Protein AF-A0A2E6PQN7-F1 (afdb_monomer_lite)

Sequence (94 aa):
MQKNIIDQLNKDLQLSGFKPILDFDKDLNSNLNIMISFLTKNISHNLSNLYPFLYRLDLEESHIKNVLELDIEQFVYLVFNRAKKKVVFKTNFN

Radius of gyration: 12.73 Å; chains: 1; bounding box: 29×32×30 Å

Foldseek 3Di:
DVVQLLVLLQVLQVQLVHHRQADPVDDPVVRLVSQLVVLVVCVVPPLVSCVSSCVVLVDDVVVSVCSVVDDSSVVSVSSSVSSVVVSVVVVVPD

pLDDT: mean 88.07, std 8.64, range [54.22, 97.12]

Structure (mmCIF, N/CA/C/O backbone):
data_AF-A0A2E6PQN7-F1
#
_entry.id   AF-A0A2E6PQN7-F1
#
loop_
_atom_site.group_PDB
_atom_site.id
_atom_site.type_symbol
_atom_site.label_atom_id
_atom_site.label_alt_id
_atom_site.label_comp_id
_atom_site.label_asym_id
_atom_site.label_entity_id
_atom_site.label_seq_id
_atom_site.pdbx_PDB_ins_code
_atom_site.Cartn_x
_atom_site.Cartn_y
_atom_site.Cartn_z
_atom_site.occupancy
_atom_site.B_iso_or_equiv
_atom_site.auth_seq_id
_atom_site.auth_comp_id
_atom_site.auth_asym_id
_atom_site.auth_atom_id
_atom_site.pdbx_PDB_model_num
ATOM 1 N N . MET A 1 1 ? 15.571 -6.155 -4.187 1.00 68.62 1 MET A N 1
ATOM 2 C CA . MET A 1 1 ? 14.785 -5.902 -2.953 1.00 68.62 1 MET A CA 1
ATOM 3 C C . MET A 1 1 ? 13.632 -4.929 -3.188 1.00 68.62 1 MET A C 1
ATOM 5 O O . MET A 1 1 ? 12.508 -5.290 -2.877 1.00 68.62 1 MET A O 1
ATOM 9 N N . GLN A 1 2 ? 13.874 -3.747 -3.772 1.00 81.69 2 GLN A N 1
ATOM 10 C CA . GLN A 1 2 ? 12.821 -2.767 -4.090 1.00 81.69 2 GLN A CA 1
ATOM 11 C C . GLN A 1 2 ? 11.717 -3.331 -5.002 1.00 81.69 2 GLN A C 1
ATOM 13 O O . GLN A 1 2 ? 10.543 -3.181 -4.680 1.00 81.69 2 GLN A O 1
ATOM 18 N N . LYS A 1 3 ? 12.087 -4.063 -6.065 1.00 89.38 3 LYS A N 1
ATOM 19 C CA . LYS A 1 3 ? 11.137 -4.749 -6.959 1.00 89.38 3 LYS A CA 1
ATOM 20 C C . LYS A 1 3 ? 10.139 -5.625 -6.194 1.00 89.38 3 LYS A C 1
ATOM 22 O O . LYS A 1 3 ? 8.944 -5.397 -6.269 1.00 89.38 3 LYS A O 1
ATOM 27 N N . ASN A 1 4 ? 10.627 -6.519 -5.337 1.00 90.81 4 ASN A N 1
ATOM 28 C CA . ASN A 1 4 ? 9.766 -7.407 -4.550 1.00 90.81 4 ASN A CA 1
ATOM 29 C C . ASN A 1 4 ? 8.813 -6.648 -3.603 1.00 90.81 4 ASN A C 1
ATOM 31 O O . ASN A 1 4 ? 7.723 -7.135 -3.321 1.00 90.81 4 ASN A O 1
ATOM 35 N N . ILE A 1 5 ? 9.211 -5.471 -3.098 1.00 92.38 5 ILE A N 1
ATOM 36 C CA . ILE A 1 5 ? 8.349 -4.619 -2.259 1.00 92.38 5 ILE A CA 1
ATOM 37 C C . ILE A 1 5 ? 7.221 -4.019 -3.101 1.00 92.38 5 ILE A C 1
ATOM 39 O O . ILE A 1 5 ? 6.064 -4.080 -2.692 1.00 92.38 5 ILE A O 1
ATOM 43 N N . ILE A 1 6 ? 7.551 -3.484 -4.278 1.00 94.88 6 ILE A N 1
ATOM 44 C CA . ILE A 1 6 ? 6.574 -2.941 -5.231 1.00 94.88 6 ILE A CA 1
ATOM 45 C C . ILE A 1 6 ? 5.608 -4.043 -5.693 1.00 94.88 6 ILE A C 1
ATOM 47 O O . ILE A 1 6 ? 4.397 -3.840 -5.654 1.00 94.88 6 ILE A O 1
ATOM 51 N N . ASP A 1 7 ? 6.120 -5.229 -6.038 1.00 95.12 7 ASP A N 1
ATOM 52 C CA . ASP A 1 7 ? 5.316 -6.406 -6.396 1.00 95.12 7 ASP A CA 1
ATOM 53 C C . ASP A 1 7 ? 4.349 -6.779 -5.267 1.00 95.12 7 ASP A C 1
ATOM 55 O O . ASP A 1 7 ? 3.157 -6.989 -5.493 1.00 95.12 7 ASP A O 1
ATOM 59 N N . GLN A 1 8 ? 4.847 -6.832 -4.028 1.00 94.81 8 GLN A N 1
ATOM 60 C CA . GLN A 1 8 ? 4.033 -7.177 -2.868 1.00 94.81 8 GLN A CA 1
ATOM 61 C C . GLN A 1 8 ? 2.929 -6.141 -2.613 1.00 94.81 8 GLN A C 1
ATOM 63 O O . GLN A 1 8 ? 1.796 -6.531 -2.335 1.00 94.81 8 GLN A O 1
ATOM 68 N N . LEU A 1 9 ? 3.229 -4.845 -2.736 1.00 95.94 9 LEU A N 1
ATOM 69 C CA . LEU A 1 9 ? 2.245 -3.771 -2.574 1.00 95.94 9 LEU A CA 1
ATOM 70 C C . LEU A 1 9 ? 1.189 -3.791 -3.680 1.00 95.94 9 LEU A C 1
ATOM 72 O O . LEU A 1 9 ? -0.000 -3.724 -3.383 1.00 95.94 9 LEU A O 1
ATOM 76 N N . ASN A 1 10 ? 1.597 -3.944 -4.941 1.00 97.00 10 ASN A N 1
ATOM 77 C CA . ASN A 1 10 ? 0.666 -4.059 -6.064 1.00 97.00 10 ASN A CA 1
ATOM 78 C C . ASN A 1 10 ? -0.236 -5.294 -5.935 1.00 97.00 10 ASN A C 1
ATOM 80 O O . ASN A 1 10 ? -1.434 -5.206 -6.200 1.00 97.00 10 ASN A O 1
ATOM 84 N N . LYS A 1 11 ? 0.304 -6.422 -5.461 1.00 96.00 11 LYS A N 1
ATOM 85 C CA . LYS A 1 11 ? -0.487 -7.618 -5.157 1.00 96.00 11 LYS A CA 1
ATOM 86 C C . LYS A 1 11 ? -1.491 -7.367 -4.030 1.00 96.00 11 LYS A C 1
ATOM 88 O O . LYS A 1 11 ? -2.651 -7.751 -4.159 1.00 96.00 11 LYS A O 1
ATOM 93 N N . ASP A 1 12 ? -1.067 -6.728 -2.940 1.00 95.69 12 ASP A N 1
ATOM 94 C CA . ASP A 1 12 ? -1.956 -6.406 -1.818 1.00 95.69 12 ASP A CA 1
ATOM 95 C C . ASP A 1 12 ? -3.065 -5.422 -2.247 1.00 95.69 12 ASP A C 1
ATOM 97 O O . ASP A 1 12 ? -4.210 -5.592 -1.838 1.00 95.69 12 ASP A O 1
ATOM 101 N N . LEU A 1 13 ? -2.771 -4.468 -3.140 1.00 96.44 13 LEU A N 1
ATOM 102 C CA . LEU A 1 13 ? -3.765 -3.581 -3.760 1.00 96.44 13 LEU A CA 1
ATOM 103 C C . LEU A 1 13 ? -4.787 -4.353 -4.606 1.00 96.44 13 LEU A C 1
ATOM 105 O O . LEU A 1 13 ? -5.992 -4.186 -4.414 1.00 96.44 13 LEU A O 1
ATOM 109 N N . GLN A 1 14 ? -4.322 -5.236 -5.494 1.00 97.12 14 GLN A N 1
ATOM 110 C CA . GLN A 1 14 ? -5.186 -6.068 -6.343 1.00 97.12 14 GLN A CA 1
ATOM 111 C C . GLN A 1 14 ? -6.132 -6.945 -5.534 1.00 97.12 14 GLN A C 1
ATOM 113 O O . GLN A 1 14 ? -7.332 -6.988 -5.800 1.00 97.12 14 GLN A O 1
ATOM 118 N N . LEU A 1 15 ? -5.606 -7.605 -4.505 1.00 96.25 15 LEU A N 1
ATOM 119 C CA . LEU A 1 15 ? -6.395 -8.454 -3.618 1.00 96.25 15 LEU A CA 1
ATOM 120 C C . LEU A 1 15 ? -7.385 -7.666 -2.741 1.00 96.25 15 LEU A C 1
ATOM 122 O O . LEU A 1 15 ? -8.201 -8.273 -2.044 1.00 96.25 15 LEU A O 1
ATOM 126 N N . SER A 1 16 ? -7.302 -6.338 -2.755 1.00 95.19 16 SER A N 1
ATOM 127 C CA . SER A 1 16 ? -8.206 -5.416 -2.067 1.00 95.19 16 SER A CA 1
ATOM 128 C C . SER A 1 16 ? -9.114 -4.641 -3.025 1.00 95.19 16 SER A C 1
ATOM 130 O O . SER A 1 16 ? -9.811 -3.731 -2.594 1.00 95.19 16 SER A O 1
ATOM 132 N N . GLY A 1 17 ? -9.137 -5.009 -4.312 1.00 95.44 17 GLY A N 1
ATOM 133 C CA . GLY A 1 17 ? -10.026 -4.417 -5.317 1.00 95.44 17 GLY A CA 1
ATOM 134 C C . GLY A 1 17 ? -9.462 -3.187 -6.034 1.00 95.44 17 GLY A C 1
ATOM 135 O O . GLY A 1 17 ? -10.167 -2.573 -6.834 1.00 95.44 17 GLY A O 1
ATOM 136 N N . PHE A 1 18 ? -8.197 -2.832 -5.801 1.00 96.31 18 PHE A N 1
ATOM 137 C CA . PHE A 1 18 ? -7.526 -1.729 -6.490 1.00 96.31 18 PHE A CA 1
ATOM 138 C C . PHE A 1 18 ? -6.690 -2.219 -7.672 1.00 96.31 18 PHE A C 1
ATOM 140 O O . PHE A 1 18 ? -6.198 -3.343 -7.703 1.00 96.31 18 PHE A O 1
ATOM 147 N N . LYS A 1 19 ? -6.475 -1.353 -8.664 1.00 96.44 19 LYS A N 1
ATOM 148 C CA . LYS A 1 19 ? -5.478 -1.624 -9.707 1.00 96.44 19 LYS A CA 1
ATOM 149 C C . LYS A 1 19 ? -4.062 -1.453 -9.128 1.00 96.44 19 LYS A C 1
ATOM 151 O O . LYS A 1 19 ? -3.898 -0.647 -8.212 1.00 96.44 19 LYS A O 1
ATOM 156 N N . PRO A 1 20 ? -3.044 -2.148 -9.664 1.00 96.50 20 PRO A N 1
ATOM 157 C CA . PRO A 1 20 ? -1.646 -1.803 -9.414 1.00 96.50 20 PRO A CA 1
ATOM 158 C C . PRO A 1 20 ? -1.396 -0.329 -9.737 1.00 96.50 20 PRO A C 1
ATOM 160 O O . PRO A 1 20 ? -1.873 0.161 -10.763 1.00 96.50 20 PRO A O 1
ATOM 163 N N . ILE A 1 21 ? -0.663 0.367 -8.871 1.00 96.62 21 ILE A N 1
ATOM 164 C CA . ILE A 1 21 ? -0.348 1.795 -9.050 1.00 96.62 21 ILE A CA 1
ATOM 165 C C . ILE A 1 21 ? 1.156 2.072 -9.042 1.00 96.62 21 ILE A C 1
ATOM 167 O O . ILE A 1 21 ? 1.580 3.107 -9.549 1.00 96.62 21 ILE A O 1
ATOM 171 N N . LEU A 1 22 ? 1.952 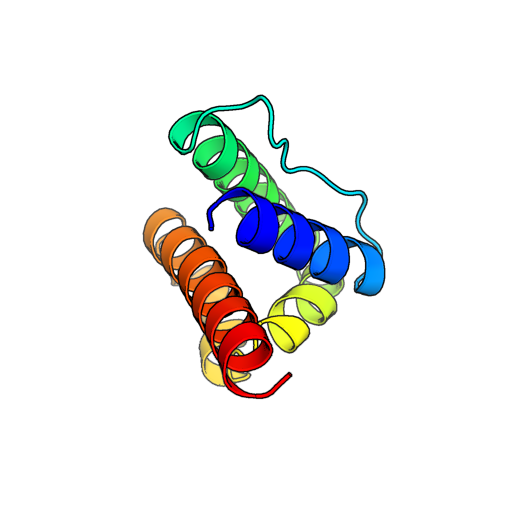1.177 -8.450 1.00 96.56 22 LEU A N 1
ATOM 172 C CA . LEU A 1 22 ? 3.396 1.342 -8.310 1.00 96.56 22 LEU A CA 1
ATOM 173 C C . LEU A 1 22 ? 4.132 0.704 -9.488 1.00 96.56 22 LEU A C 1
ATOM 175 O O . LEU A 1 22 ? 3.656 -0.277 -10.063 1.00 96.56 22 LEU A O 1
ATOM 179 N N . ASP A 1 23 ? 5.304 1.240 -9.810 1.00 93.06 23 ASP A N 1
ATOM 180 C CA . ASP A 1 23 ? 6.045 0.919 -11.030 1.00 93.06 23 ASP A CA 1
ATOM 181 C C . ASP A 1 23 ? 7.529 0.665 -10.725 1.00 93.06 23 ASP A C 1
ATOM 183 O O . ASP A 1 23 ? 8.159 1.431 -9.994 1.00 93.06 23 ASP A O 1
ATOM 187 N N . PHE A 1 24 ? 8.086 -0.413 -11.280 1.00 89.81 24 PHE A N 1
ATOM 188 C CA . PHE A 1 24 ? 9.491 -0.793 -11.103 1.00 89.81 24 PHE A CA 1
ATOM 189 C C . PHE A 1 24 ? 10.453 0.113 -11.860 1.00 89.81 24 PHE A C 1
ATOM 191 O O . PHE A 1 24 ? 11.608 0.221 -11.453 1.00 89.81 24 PHE A O 1
ATOM 198 N N . ASP A 1 25 ? 9.977 0.742 -12.933 1.00 91.19 25 ASP A N 1
ATOM 199 C CA . ASP A 1 25 ? 10.779 1.630 -13.772 1.00 91.19 25 ASP A CA 1
ATOM 200 C C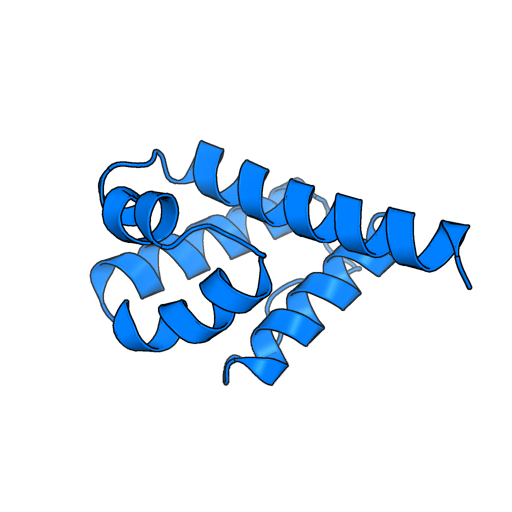 . ASP A 1 25 ? 10.849 3.048 -13.180 1.00 91.19 25 ASP A C 1
ATOM 202 O O . ASP A 1 25 ? 11.657 3.876 -13.603 1.00 91.19 25 ASP A O 1
ATOM 206 N N . LYS A 1 26 ? 10.029 3.328 -12.157 1.00 90.88 26 LYS A N 1
ATOM 207 C CA . LYS A 1 26 ? 10.054 4.579 -11.399 1.00 90.88 26 LYS A CA 1
ATOM 208 C C . LYS A 1 26 ? 10.990 4.489 -10.203 1.00 90.88 26 LYS A C 1
ATOM 210 O O . LYS A 1 26 ? 11.055 3.484 -9.493 1.00 90.88 26 LYS A O 1
ATOM 215 N N . ASP A 1 27 ? 11.661 5.600 -9.921 1.00 91.12 27 ASP A N 1
ATOM 216 C CA . ASP A 1 27 ? 12.463 5.740 -8.714 1.00 91.12 27 ASP A CA 1
ATOM 217 C C . ASP A 1 27 ? 11.596 5.667 -7.438 1.00 91.12 27 ASP A C 1
ATOM 219 O O . ASP A 1 27 ? 10.357 5.666 -7.464 1.00 91.12 27 ASP A O 1
ATOM 223 N N . LEU A 1 28 ? 12.260 5.569 -6.285 1.00 87.38 28 LEU A N 1
ATOM 224 C CA . LEU A 1 28 ? 11.581 5.446 -4.998 1.00 87.38 28 LEU A CA 1
ATOM 225 C C . LEU A 1 28 ? 10.701 6.664 -4.685 1.00 87.38 28 LEU A C 1
ATOM 227 O O . LEU A 1 28 ? 9.568 6.475 -4.254 1.00 87.38 28 LEU A O 1
ATOM 231 N N . ASN A 1 29 ? 11.179 7.885 -4.931 1.00 90.69 29 ASN A N 1
ATOM 232 C CA . ASN A 1 29 ? 10.437 9.112 -4.629 1.00 90.69 29 ASN A CA 1
ATOM 233 C C . ASN A 1 29 ? 9.187 9.218 -5.501 1.00 90.69 29 ASN A C 1
ATOM 235 O O . ASN A 1 29 ? 8.109 9.545 -5.007 1.00 90.69 29 ASN A O 1
ATOM 239 N N . SER A 1 30 ? 9.300 8.857 -6.778 1.00 93.81 30 SER A N 1
ATOM 240 C CA . SER A 1 30 ? 8.152 8.764 -7.679 1.00 93.81 30 SER A CA 1
ATOM 241 C C . SER A 1 30 ? 7.087 7.791 -7.157 1.00 93.81 30 SER A C 1
ATOM 243 O O . SER A 1 30 ? 5.901 8.123 -7.130 1.00 93.81 30 SER A O 1
ATOM 245 N N . ASN A 1 31 ? 7.490 6.610 -6.681 1.00 94.81 31 ASN A N 1
ATOM 246 C CA . ASN A 1 31 ? 6.568 5.633 -6.093 1.00 94.81 31 ASN A CA 1
ATOM 247 C C . ASN A 1 31 ? 5.976 6.086 -4.747 1.00 94.81 31 ASN A C 1
ATOM 249 O O . ASN A 1 31 ? 4.802 5.824 -4.478 1.00 94.81 31 ASN A O 1
ATOM 253 N N . LEU A 1 32 ? 6.752 6.787 -3.916 1.00 92.94 32 LEU A N 1
ATOM 254 C CA . LEU A 1 32 ? 6.264 7.383 -2.670 1.00 92.94 32 LEU A CA 1
ATOM 255 C C . LEU A 1 32 ? 5.174 8.418 -2.961 1.00 92.94 32 LEU A C 1
ATOM 257 O O . LEU A 1 32 ? 4.090 8.325 -2.394 1.00 92.94 32 LEU A O 1
ATOM 261 N N . ASN A 1 33 ? 5.406 9.325 -3.910 1.00 94.75 33 ASN A N 1
ATOM 262 C CA . ASN A 1 33 ? 4.433 10.349 -4.297 1.00 94.75 33 ASN A CA 1
ATOM 263 C C . ASN A 1 33 ? 3.130 9.749 -4.848 1.00 94.75 33 ASN A C 1
ATOM 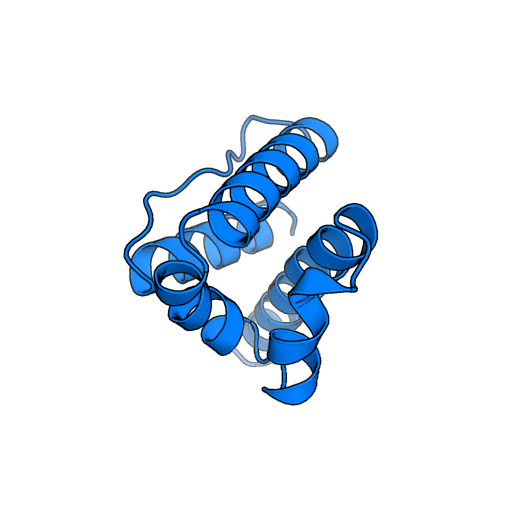265 O O . ASN A 1 33 ? 2.040 10.232 -4.535 1.00 94.75 33 ASN A O 1
ATOM 269 N N . ILE A 1 34 ? 3.219 8.663 -5.626 1.00 96.56 34 ILE A N 1
ATOM 270 C CA . ILE A 1 34 ? 2.038 7.921 -6.093 1.00 96.56 34 ILE A CA 1
ATOM 271 C C . ILE A 1 34 ? 1.254 7.350 -4.907 1.00 96.56 34 ILE A C 1
ATOM 273 O O . ILE A 1 34 ? 0.030 7.482 -4.866 1.00 96.56 34 ILE A O 1
ATOM 277 N N . MET A 1 35 ? 1.940 6.742 -3.935 1.00 95.62 35 MET A N 1
ATOM 278 C CA . MET A 1 35 ? 1.289 6.182 -2.752 1.00 95.62 35 MET A CA 1
ATOM 279 C C . MET A 1 35 ? 0.665 7.271 -1.871 1.00 95.62 35 MET A C 1
ATOM 281 O O . MET A 1 35 ? -0.463 7.089 -1.423 1.00 95.62 35 MET A O 1
ATOM 285 N N . ILE A 1 36 ? 1.336 8.415 -1.679 1.00 94.56 36 ILE A N 1
ATOM 286 C CA . ILE A 1 36 ? 0.775 9.583 -0.976 1.00 94.56 36 ILE A CA 1
ATOM 287 C C . ILE A 1 36 ? -0.534 9.998 -1.650 1.00 94.56 36 ILE A C 1
ATOM 289 O O . ILE A 1 36 ? -1.577 10.037 -1.005 1.00 94.56 36 ILE A O 1
ATOM 293 N N . SER A 1 37 ? -0.510 10.233 -2.966 1.00 95.06 37 SER A N 1
ATOM 294 C CA . SER A 1 37 ? -1.701 10.645 -3.718 1.00 95.06 37 SER A CA 1
ATOM 295 C C . SER A 1 37 ? -2.842 9.625 -3.610 1.00 95.06 37 SER A C 1
ATOM 297 O O . SER A 1 37 ? -3.997 9.996 -3.379 1.00 95.06 37 SER A O 1
ATOM 299 N N . PHE A 1 38 ? -2.522 8.334 -3.728 1.00 95.75 38 PHE A N 1
ATOM 300 C CA . PHE A 1 38 ? -3.488 7.250 -3.579 1.00 95.75 38 PHE A CA 1
ATOM 301 C C . PHE A 1 38 ? -4.114 7.220 -2.181 1.00 95.75 38 PHE A C 1
ATOM 303 O O . PHE A 1 38 ? -5.341 7.159 -2.070 1.00 95.75 38 PHE A O 1
ATOM 310 N N . LEU A 1 39 ? -3.301 7.267 -1.124 1.00 92.75 39 LEU A N 1
ATOM 311 C CA . LEU A 1 39 ? -3.790 7.199 0.249 1.00 92.75 39 LEU A CA 1
ATOM 312 C C . LEU A 1 39 ? -4.606 8.441 0.597 1.00 92.75 39 LEU A C 1
ATOM 314 O O . LEU A 1 39 ? -5.731 8.278 1.055 1.00 92.75 39 LEU A O 1
ATOM 318 N N . THR A 1 40 ? -4.136 9.650 0.277 1.00 91.81 40 THR A N 1
ATOM 319 C CA . THR A 1 40 ? -4.892 10.892 0.507 1.00 91.81 40 THR A CA 1
ATOM 320 C C . THR A 1 40 ? -6.272 10.825 -0.141 1.00 91.81 40 THR A C 1
ATOM 322 O O . THR A 1 40 ? -7.286 11.034 0.520 1.00 91.81 40 THR A O 1
ATOM 325 N N . LYS A 1 41 ? -6.341 10.442 -1.424 1.00 92.69 41 LYS A N 1
ATOM 326 C CA . LYS A 1 41 ? -7.616 10.342 -2.146 1.00 92.69 41 LYS A CA 1
ATOM 327 C C . LYS A 1 41 ? -8.570 9.334 -1.503 1.00 92.69 41 LYS A C 1
ATOM 329 O O . LYS A 1 41 ? -9.771 9.593 -1.415 1.00 92.69 41 LYS A O 1
ATOM 334 N N . ASN A 1 42 ? -8.066 8.167 -1.105 1.00 91.94 42 ASN A N 1
ATOM 335 C CA . ASN A 1 42 ? -8.914 7.119 -0.548 1.00 91.94 42 ASN A CA 1
ATOM 336 C C . ASN A 1 42 ? -9.311 7.399 0.901 1.00 91.94 42 ASN A C 1
ATOM 338 O O . ASN A 1 42 ? -10.445 7.115 1.258 1.00 91.94 42 ASN A O 1
ATOM 342 N N . ILE A 1 43 ? -8.449 8.019 1.701 1.00 88.62 43 ILE A N 1
ATOM 343 C CA . ILE A 1 43 ? -8.785 8.443 3.061 1.00 88.62 43 ILE A CA 1
ATOM 344 C C . ILE A 1 43 ? -9.907 9.489 3.030 1.00 88.62 43 ILE A C 1
ATOM 346 O O . ILE A 1 43 ? -10.885 9.347 3.758 1.00 88.62 43 ILE A O 1
ATOM 350 N N . SER A 1 44 ? -9.821 10.491 2.147 1.00 86.31 44 SER A N 1
ATOM 351 C CA . SER A 1 44 ? -10.814 11.573 2.088 1.00 86.31 44 SER A CA 1
ATOM 352 C C . SER A 1 44 ? -12.156 11.171 1.471 1.00 86.31 44 SER A C 1
ATOM 354 O O . SER A 1 44 ? -13.179 11.752 1.824 1.00 86.31 44 SER A O 1
ATOM 356 N N . HIS A 1 45 ? -12.175 10.218 0.533 1.00 87.50 45 HIS A N 1
ATOM 357 C CA . HIS A 1 45 ? -13.375 9.954 -0.276 1.00 87.50 45 HIS A CA 1
ATOM 358 C C . HIS A 1 45 ? -13.842 8.498 -0.300 1.00 87.50 45 HIS A C 1
ATOM 360 O O . HIS A 1 45 ? -14.974 8.246 -0.696 1.00 87.50 45 HIS A O 1
ATOM 366 N N . ASN A 1 46 ? -12.996 7.533 0.067 1.00 87.69 46 ASN A N 1
ATOM 367 C CA . ASN A 1 46 ? -13.265 6.106 -0.141 1.00 87.69 46 ASN A CA 1
ATOM 368 C C . ASN A 1 46 ? -12.706 5.233 0.997 1.00 87.69 46 ASN A C 1
ATOM 370 O O . ASN A 1 46 ? -12.168 4.154 0.743 1.00 87.69 46 ASN A O 1
ATOM 374 N N . LEU A 1 47 ? -12.806 5.692 2.251 1.00 86.56 47 LEU A N 1
ATOM 375 C CA . LEU A 1 47 ? -12.145 5.038 3.386 1.00 86.56 47 LEU A CA 1
ATOM 376 C C . LEU A 1 47 ? -12.595 3.579 3.565 1.00 86.56 47 LEU A C 1
ATOM 378 O O . LEU A 1 47 ? -11.769 2.701 3.805 1.00 86.56 47 LEU A O 1
ATOM 382 N N . SER A 1 48 ? -13.883 3.299 3.354 1.00 88.94 48 SER A N 1
ATOM 383 C CA . SER A 1 48 ? -14.434 1.939 3.393 1.00 88.94 48 SER A CA 1
ATOM 384 C C . SER A 1 48 ? -13.768 0.998 2.385 1.00 88.94 48 SER A C 1
ATOM 386 O O . SER A 1 48 ? -13.470 -0.147 2.718 1.00 88.94 48 SER A O 1
ATOM 388 N N . ASN A 1 49 ? -13.473 1.490 1.179 1.00 90.00 49 ASN A N 1
ATOM 389 C CA . ASN A 1 49 ? -12.787 0.721 0.139 1.00 90.00 49 ASN A CA 1
ATOM 390 C C . ASN A 1 49 ? -11.297 0.546 0.452 1.00 90.00 49 ASN A C 1
ATOM 392 O O . ASN A 1 49 ? -10.675 -0.388 -0.045 1.00 90.00 49 ASN A O 1
ATOM 396 N N . LEU A 1 50 ? -10.715 1.425 1.273 1.00 91.06 50 LEU A N 1
ATOM 397 C CA . LEU A 1 50 ? -9.319 1.335 1.688 1.00 91.06 50 LEU A CA 1
ATOM 398 C C . LEU A 1 50 ? -9.102 0.265 2.768 1.00 91.06 50 LEU A C 1
ATOM 400 O O . LEU A 1 50 ? -8.039 -0.354 2.790 1.00 91.06 50 LEU A O 1
ATOM 404 N N . TYR A 1 51 ? -10.093 -0.008 3.628 1.00 89.75 51 TYR A N 1
ATOM 405 C CA . TYR A 1 51 ? -9.946 -0.955 4.741 1.00 89.75 51 TYR A CA 1
ATOM 406 C C . TYR A 1 51 ? -9.416 -2.339 4.343 1.00 89.75 51 TYR A C 1
ATOM 408 O O . TYR A 1 51 ? -8.469 -2.790 4.990 1.00 89.75 51 TYR A O 1
ATOM 416 N N . PRO A 1 52 ? -9.906 -3.006 3.277 1.00 92.00 52 PRO A N 1
ATOM 417 C CA . PRO A 1 52 ? -9.338 -4.282 2.845 1.00 92.00 52 PRO A CA 1
ATOM 418 C C . PRO A 1 52 ? -7.831 -4.210 2.570 1.00 92.00 52 PRO A C 1
ATOM 420 O O . PRO A 1 52 ? -7.100 -5.148 2.873 1.00 92.00 52 PRO A O 1
ATOM 423 N N . PHE A 1 53 ? -7.333 -3.101 2.011 1.00 93.44 53 PHE A N 1
ATOM 424 C CA . PHE A 1 53 ? -5.897 -2.893 1.805 1.00 93.44 53 PHE A CA 1
ATOM 425 C C . PHE A 1 53 ? -5.156 -2.701 3.133 1.00 93.44 53 PHE A C 1
ATOM 427 O O . PHE A 1 53 ? -4.121 -3.330 3.344 1.00 93.44 53 PHE A O 1
ATOM 434 N N . LEU A 1 54 ? -5.709 -1.920 4.062 1.00 89.56 54 LEU A N 1
ATOM 435 C CA . LEU A 1 54 ? -5.085 -1.683 5.368 1.00 89.56 54 LEU A CA 1
ATOM 436 C C . LEU A 1 54 ? -5.003 -2.945 6.227 1.00 89.56 54 LEU A C 1
ATOM 438 O O . LEU A 1 54 ? -3.964 -3.193 6.837 1.00 89.56 54 LEU A O 1
ATOM 442 N N . TYR A 1 55 ? -6.043 -3.781 6.212 1.00 89.44 55 TYR A N 1
ATOM 443 C CA . TYR A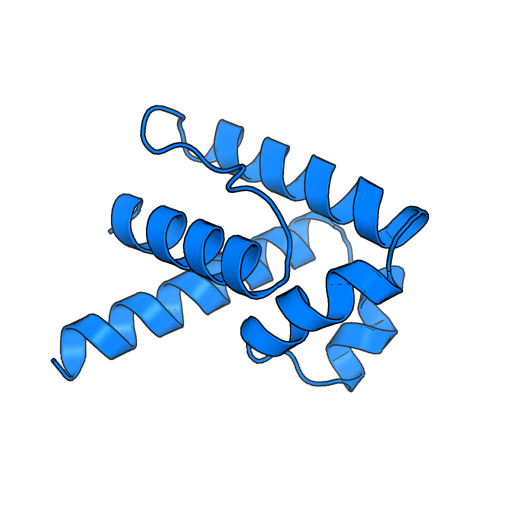 1 55 ? -6.020 -5.078 6.888 1.00 89.44 55 TYR A CA 1
ATOM 444 C C . TYR A 1 55 ? -4.940 -5.993 6.327 1.00 89.44 55 TYR A C 1
ATOM 446 O O . TYR A 1 55 ? -4.259 -6.677 7.085 1.00 89.44 55 TYR A O 1
ATOM 454 N N . ARG A 1 56 ? -4.721 -5.973 5.005 1.00 90.06 56 ARG A N 1
ATOM 455 C CA . ARG A 1 56 ? -3.620 -6.737 4.415 1.00 90.06 56 ARG A CA 1
ATOM 456 C C . ARG A 1 56 ? -2.271 -6.254 4.907 1.00 90.06 56 ARG A C 1
ATOM 458 O O . ARG A 1 56 ? -1.371 -7.071 4.962 1.00 90.06 56 ARG A O 1
ATOM 465 N N . LEU A 1 57 ? -2.087 -4.990 5.268 1.00 86.56 57 LEU A N 1
ATOM 466 C CA . LEU A 1 57 ? -0.808 -4.491 5.785 1.00 86.56 57 LEU A CA 1
ATOM 467 C C . LEU A 1 57 ? -0.519 -4.908 7.241 1.00 86.56 57 LEU A C 1
ATOM 469 O O . LEU A 1 57 ? 0.493 -4.470 7.795 1.00 86.56 57 LEU A O 1
ATOM 473 N N . ASP A 1 58 ? -1.363 -5.755 7.842 1.00 83.56 58 ASP A N 1
ATOM 474 C CA . ASP A 1 58 ? -1.286 -6.182 9.245 1.00 83.56 58 ASP A CA 1
ATOM 475 C C . ASP A 1 58 ? -1.240 -4.977 10.201 1.00 83.56 58 ASP A C 1
ATOM 477 O O . ASP A 1 58 ? -0.460 -4.928 11.161 1.00 83.56 58 ASP A O 1
ATOM 481 N N . LEU A 1 59 ? -2.031 -3.951 9.879 1.00 77.81 59 LEU A N 1
ATOM 482 C CA . LEU A 1 59 ? -2.259 -2.806 10.748 1.00 77.81 59 LEU A CA 1
ATOM 483 C C . LEU A 1 59 ? -3.391 -3.142 11.713 1.00 77.81 59 LEU A C 1
ATOM 485 O O . LEU A 1 59 ? -4.452 -3.603 11.294 1.00 77.81 59 LEU A O 1
ATOM 489 N N . GLU A 1 60 ? -3.164 -2.914 13.006 1.00 72.12 60 GLU A N 1
ATOM 490 C CA . GLU A 1 60 ? -4.223 -3.080 14.000 1.00 72.12 60 GLU A CA 1
ATOM 491 C C . GLU A 1 60 ? -5.368 -2.106 13.720 1.00 72.12 60 GLU A C 1
ATOM 493 O O . GLU A 1 60 ? -5.162 -0.991 13.236 1.00 72.12 60 GLU A O 1
ATOM 498 N N . GLU A 1 61 ? -6.582 -2.507 14.080 1.00 70.50 61 GLU A N 1
ATOM 499 C CA . GLU A 1 61 ? -7.779 -1.698 13.863 1.00 70.50 61 GLU A CA 1
ATOM 500 C C . GLU A 1 61 ? -7.703 -0.330 14.567 1.00 70.50 61 GLU A C 1
ATOM 502 O O . GLU A 1 61 ? -8.235 0.656 14.065 1.00 70.50 61 GLU A O 1
ATOM 507 N N . SER A 1 62 ? -6.984 -0.248 15.691 1.00 72.94 62 SER A N 1
ATOM 508 C CA . SER A 1 62 ? -6.644 0.999 16.391 1.00 72.94 62 SER A CA 1
ATOM 509 C C . SER A 1 62 ? -5.859 1.967 15.496 1.00 72.94 62 SER A C 1
ATOM 511 O O . SER A 1 62 ? -6.228 3.130 15.365 1.00 72.94 62 SER A O 1
ATOM 513 N N . HIS A 1 63 ? -4.827 1.476 14.806 1.00 69.25 63 HIS A N 1
ATOM 514 C CA . HIS A 1 63 ? -4.038 2.264 13.859 1.00 69.25 63 HIS A CA 1
ATOM 515 C C . HIS A 1 63 ? -4.858 2.668 12.632 1.00 69.25 63 HIS A C 1
ATOM 517 O O . HIS A 1 63 ? -4.682 3.766 12.120 1.00 69.25 63 HIS A O 1
ATOM 523 N N . ILE A 1 64 ? -5.768 1.801 12.182 1.00 70.31 64 ILE A N 1
ATOM 524 C CA . ILE A 1 64 ? -6.679 2.071 11.063 1.00 70.31 64 ILE A CA 1
ATOM 525 C C . ILE A 1 64 ? -7.693 3.167 11.420 1.00 70.31 64 ILE A C 1
ATOM 527 O O . ILE A 1 64 ? -7.973 4.029 10.592 1.00 70.31 64 ILE A O 1
ATOM 531 N N . LYS A 1 65 ? -8.230 3.169 12.646 1.00 69.62 65 LYS A N 1
ATOM 532 C CA . LYS A 1 65 ? -9.138 4.222 13.135 1.00 69.62 65 LYS A CA 1
ATOM 533 C C . LYS A 1 65 ? -8.436 5.575 13.230 1.00 69.62 65 LYS A C 1
ATOM 535 O O . LYS A 1 65 ? -9.028 6.588 12.877 1.00 69.62 65 LYS A O 1
ATOM 540 N N . ASN A 1 66 ? -7.153 5.559 13.579 1.00 71.25 66 ASN A N 1
ATOM 541 C CA . ASN A 1 66 ? -6.327 6.758 13.674 1.00 71.25 66 ASN A CA 1
ATOM 542 C C . ASN A 1 66 ? -5.683 7.159 12.334 1.00 71.25 66 ASN A C 1
ATOM 544 O O . ASN A 1 66 ? -4.921 8.117 12.300 1.00 71.25 66 ASN A O 1
ATOM 548 N N . VAL A 1 67 ? -5.980 6.486 11.209 1.00 71.69 67 VAL A N 1
ATOM 549 C CA . VAL A 1 67 ? -5.451 6.873 9.880 1.00 71.69 67 VAL A CA 1
ATOM 550 C C . VAL A 1 67 ? -5.813 8.310 9.507 1.00 71.69 67 VAL A C 1
ATOM 552 O O . VAL A 1 67 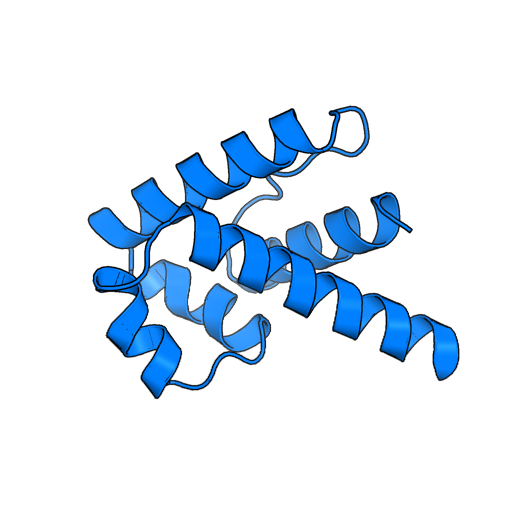? -5.050 8.956 8.798 1.00 71.69 67 VAL A O 1
ATOM 555 N N . LEU A 1 68 ? -6.942 8.823 10.002 1.00 68.19 68 LEU A N 1
ATOM 556 C CA . LEU A 1 68 ? -7.344 10.219 9.807 1.00 68.19 68 LEU A CA 1
ATOM 557 C C . LEU A 1 68 ? -6.487 11.215 10.605 1.00 68.19 68 LEU A C 1
ATOM 559 O O . LEU A 1 68 ? -6.469 12.397 10.276 1.00 68.19 68 LEU A O 1
ATOM 563 N N . GLU A 1 69 ? -5.794 10.744 11.639 1.00 75.44 69 GLU A N 1
ATOM 564 C CA . GLU A 1 69 ? -4.948 11.543 12.530 1.00 75.44 69 GLU A CA 1
ATOM 565 C C . GLU A 1 69 ? -3.454 11.387 12.208 1.00 75.44 69 GLU A C 1
ATOM 567 O O . GLU A 1 69 ? -2.628 12.161 12.691 1.00 75.44 69 GLU A O 1
ATOM 572 N N . LEU A 1 70 ? -3.092 10.387 11.396 1.00 72.94 70 LEU A N 1
ATOM 573 C CA . LEU A 1 70 ? -1.719 10.153 10.973 1.00 72.94 70 LEU A CA 1
ATOM 574 C C . LEU A 1 70 ? -1.315 11.125 9.866 1.00 72.94 70 LEU A C 1
ATOM 576 O O . LEU A 1 70 ? -2.004 11.286 8.859 1.00 72.94 70 LEU A O 1
ATOM 580 N N . ASP A 1 71 ? -0.124 11.695 10.022 1.00 87.06 71 ASP A N 1
ATOM 581 C CA . ASP A 1 71 ? 0.582 12.354 8.932 1.00 87.06 71 ASP A CA 1
ATOM 582 C C . ASP A 1 71 ? 0.751 11.379 7.752 1.00 87.06 71 ASP A C 1
ATOM 584 O O . ASP A 1 71 ? 1.214 10.241 7.909 1.00 87.06 71 ASP A O 1
ATOM 588 N N . ILE A 1 72 ? 0.350 11.822 6.560 1.00 88.81 72 ILE A N 1
ATOM 589 C CA . ILE A 1 72 ? 0.290 10.986 5.360 1.00 88.81 72 ILE A CA 1
ATOM 590 C C . ILE A 1 72 ? 1.665 10.431 4.988 1.00 88.81 72 ILE A C 1
ATOM 592 O O . ILE A 1 72 ? 1.770 9.287 4.543 1.00 88.81 72 ILE A O 1
ATOM 596 N N . GLU A 1 73 ? 2.730 11.200 5.214 1.00 88.69 73 GLU A N 1
ATOM 597 C CA . GLU A 1 73 ? 4.096 10.773 4.916 1.00 88.69 73 GLU A CA 1
ATOM 598 C C . GLU A 1 73 ? 4.532 9.630 5.838 1.00 88.69 73 GLU A C 1
ATOM 600 O O . GLU A 1 73 ? 5.036 8.598 5.377 1.00 88.69 73 GLU A O 1
ATOM 605 N N . GLN A 1 74 ? 4.256 9.760 7.139 1.00 87.62 74 GLN A N 1
ATOM 606 C CA . GLN A 1 74 ? 4.500 8.701 8.122 1.00 87.62 74 GLN A CA 1
ATOM 607 C C . GLN A 1 74 ? 3.694 7.448 7.796 1.00 87.62 74 GLN A C 1
ATOM 609 O O . GLN A 1 74 ? 4.197 6.325 7.921 1.00 87.62 74 GLN A O 1
ATOM 614 N N . PHE A 1 75 ? 2.457 7.627 7.331 1.00 88.50 75 PHE A N 1
ATOM 615 C CA . PHE A 1 75 ? 1.622 6.508 6.946 1.00 88.50 75 PHE A CA 1
ATOM 616 C C . PHE A 1 75 ? 2.186 5.768 5.730 1.00 88.50 75 PHE A C 1
ATOM 618 O O . PHE A 1 75 ? 2.324 4.545 5.766 1.00 88.50 75 PHE A O 1
ATOM 625 N N . VAL A 1 76 ? 2.617 6.484 4.690 1.00 92.06 76 VAL A N 1
ATOM 626 C CA . VAL A 1 76 ? 3.281 5.875 3.528 1.00 92.06 76 VAL A CA 1
ATOM 627 C C . VAL A 1 76 ? 4.544 5.124 3.942 1.00 92.06 76 VAL A C 1
ATOM 629 O O . VAL A 1 76 ? 4.753 3.985 3.515 1.00 92.06 76 VAL A O 1
ATOM 632 N N . TYR A 1 77 ? 5.358 5.698 4.828 1.00 89.69 77 TYR A N 1
ATOM 633 C CA . TYR A 1 77 ? 6.539 5.014 5.351 1.00 89.69 77 TYR A CA 1
ATOM 634 C C . TYR A 1 77 ? 6.182 3.702 6.069 1.00 89.69 77 TYR A C 1
ATOM 636 O O . TYR A 1 77 ? 6.837 2.672 5.871 1.00 89.69 77 TYR A O 1
ATOM 644 N N . LEU A 1 78 ? 5.102 3.697 6.857 1.00 89.12 78 LEU A N 1
ATOM 645 C CA . LEU A 1 78 ? 4.584 2.495 7.507 1.00 89.12 78 LEU A CA 1
ATOM 646 C C . LEU A 1 78 ? 4.148 1.434 6.486 1.00 89.12 78 LEU A C 1
ATOM 648 O O . LEU A 1 78 ? 4.526 0.269 6.636 1.00 89.12 78 LEU A O 1
ATOM 652 N N . VAL A 1 79 ? 3.421 1.825 5.432 1.00 92.06 79 VAL A N 1
ATOM 653 C CA . VAL A 1 79 ? 2.991 0.925 4.345 1.00 92.06 79 VAL A CA 1
ATOM 654 C C . VAL A 1 79 ? 4.195 0.219 3.713 1.00 92.06 79 VAL A C 1
ATOM 656 O O . VAL A 1 79 ? 4.243 -1.016 3.655 1.00 92.06 79 VAL A O 1
ATOM 659 N N . PHE A 1 80 ? 5.210 0.982 3.298 1.00 92.00 80 PHE A N 1
ATOM 660 C CA . PHE A 1 80 ? 6.416 0.425 2.677 1.00 92.00 80 PHE A CA 1
ATOM 661 C C . PHE A 1 80 ? 7.201 -0.474 3.640 1.00 92.00 80 PHE A C 1
ATOM 663 O O . PHE A 1 80 ? 7.684 -1.538 3.243 1.00 92.00 80 PHE A O 1
ATOM 670 N N . ASN A 1 81 ? 7.285 -0.109 4.921 1.00 91.19 81 ASN A N 1
ATOM 671 C CA . ASN A 1 81 ? 7.944 -0.934 5.931 1.00 91.19 81 ASN A CA 1
ATOM 672 C C . A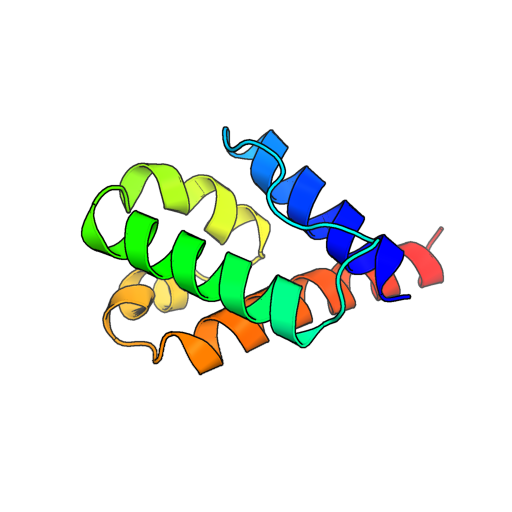SN A 1 81 ? 7.231 -2.262 6.183 1.00 91.19 81 ASN A C 1
ATOM 674 O O . ASN A 1 81 ? 7.894 -3.292 6.330 1.00 91.19 81 ASN A O 1
ATOM 678 N N . ARG A 1 82 ? 5.895 -2.268 6.220 1.00 91.38 82 ARG A N 1
ATOM 679 C CA . ARG A 1 82 ? 5.110 -3.501 6.370 1.00 91.38 82 ARG A CA 1
ATOM 680 C C . ARG A 1 82 ? 5.320 -4.427 5.175 1.00 91.38 82 ARG A C 1
ATOM 682 O O . ARG A 1 82 ? 5.639 -5.600 5.368 1.00 91.38 82 ARG A O 1
ATOM 689 N N . ALA A 1 83 ? 5.272 -3.895 3.955 1.00 91.81 83 ALA A N 1
ATOM 690 C CA . ALA A 1 83 ? 5.576 -4.669 2.753 1.00 91.81 83 ALA A CA 1
ATOM 691 C C . ALA A 1 83 ? 7.014 -5.214 2.753 1.00 91.81 83 ALA A C 1
ATOM 693 O O . ALA A 1 83 ? 7.227 -6.395 2.476 1.00 91.81 83 ALA A O 1
ATOM 694 N N . LYS A 1 84 ? 8.001 -4.400 3.149 1.00 91.69 84 LYS A N 1
ATOM 695 C CA . LYS A 1 84 ? 9.396 -4.837 3.301 1.00 91.69 84 LYS A CA 1
ATOM 696 C C . LYS A 1 84 ? 9.530 -5.999 4.283 1.00 91.69 84 LYS A C 1
ATOM 698 O O . LYS A 1 84 ? 10.182 -6.985 3.947 1.00 91.69 84 LYS A O 1
ATOM 703 N N . LYS A 1 85 ? 8.905 -5.918 5.463 1.00 90.69 85 LYS A N 1
ATOM 704 C CA . LYS A 1 85 ? 8.926 -7.002 6.461 1.00 90.69 85 LYS A CA 1
ATOM 705 C C . LYS A 1 85 ? 8.351 -8.302 5.898 1.00 90.69 85 LYS A C 1
ATOM 707 O O . LYS A 1 85 ? 8.983 -9.343 6.043 1.00 90.69 85 LYS A O 1
ATOM 712 N N . LYS A 1 86 ? 7.216 -8.237 5.194 1.00 89.94 86 LYS A N 1
ATOM 713 C CA . LYS A 1 86 ? 6.616 -9.406 4.532 1.00 89.94 86 LYS A CA 1
ATOM 714 C C . LYS A 1 86 ? 7.535 -10.029 3.487 1.00 89.94 86 LYS A C 1
ATOM 716 O O . LYS A 1 86 ? 7.661 -11.248 3.436 1.00 89.94 86 LYS A O 1
ATOM 721 N N . VAL A 1 87 ? 8.162 -9.205 2.647 1.00 89.94 87 VAL A N 1
ATOM 722 C CA . VAL A 1 87 ? 9.103 -9.678 1.622 1.00 89.94 87 VAL A CA 1
ATOM 723 C C . VAL A 1 87 ? 10.303 -10.360 2.271 1.00 89.94 87 VAL A C 1
ATOM 725 O O . VAL A 1 87 ? 10.640 -11.467 1.878 1.00 89.94 87 VAL A O 1
ATOM 728 N N . VAL A 1 88 ? 10.918 -9.733 3.279 1.00 88.81 88 VAL A N 1
ATOM 729 C CA . VAL A 1 88 ? 12.070 -10.306 3.998 1.00 88.81 88 VAL A CA 1
ATOM 730 C C . VAL A 1 88 ? 11.700 -11.630 4.661 1.00 88.81 88 VAL A C 1
ATOM 732 O O . VAL A 1 88 ? 12.436 -12.600 4.520 1.00 88.81 88 VAL A O 1
ATOM 735 N N . PHE A 1 89 ? 10.547 -11.692 5.330 1.00 86.25 89 PHE A N 1
ATOM 736 C CA . PHE A 1 89 ? 10.057 -12.928 5.933 1.00 86.25 89 PHE A CA 1
ATOM 737 C C . PHE A 1 89 ? 9.902 -14.037 4.883 1.00 86.25 89 PHE A C 1
ATOM 739 O O . PHE A 1 89 ? 10.458 -15.114 5.048 1.00 86.25 89 PHE A O 1
ATOM 746 N N . LYS A 1 90 ? 9.240 -13.763 3.752 1.00 84.50 90 LYS A N 1
ATOM 747 C CA . LYS A 1 90 ? 9.096 -14.751 2.669 1.00 84.50 90 LYS A CA 1
ATOM 748 C C . LYS A 1 90 ? 10.435 -15.232 2.121 1.00 84.50 90 LYS A C 1
ATOM 750 O O . LYS A 1 90 ? 10.560 -16.408 1.833 1.00 84.50 90 LYS A O 1
ATOM 755 N N . THR A 1 91 ? 11.420 -14.352 1.971 1.00 83.25 91 THR A N 1
ATOM 756 C CA . THR A 1 91 ? 12.746 -14.743 1.469 1.00 83.25 91 THR A CA 1
ATOM 757 C C . THR A 1 91 ? 13.513 -15.619 2.460 1.00 83.25 91 THR A C 1
ATOM 759 O O . THR A 1 91 ? 14.286 -16.465 2.037 1.00 83.25 91 THR A O 1
ATOM 762 N N . ASN A 1 92 ? 13.326 -15.415 3.766 1.00 80.38 92 ASN A N 1
ATOM 763 C CA . ASN A 1 92 ? 14.071 -16.146 4.794 1.00 80.38 92 ASN A CA 1
ATOM 764 C C . ASN A 1 92 ? 13.470 -17.520 5.134 1.00 80.38 92 ASN A C 1
ATOM 766 O O . ASN A 1 92 ? 14.143 -18.323 5.774 1.00 80.38 92 ASN A O 1
ATOM 770 N N . PHE A 1 93 ? 12.211 -17.766 4.765 1.00 73.19 93 PHE A N 1
ATOM 771 C CA . PHE A 1 93 ? 11.464 -18.976 5.127 1.00 73.19 93 PHE A CA 1
ATOM 772 C C . PHE A 1 93 ? 10.923 -19.758 3.914 1.00 73.19 93 PHE A C 1
ATOM 774 O O . PHE A 1 93 ? 10.170 -20.711 4.113 1.00 73.19 93 PHE A O 1
ATOM 781 N N . ASN A 1 94 ? 11.299 -19.373 2.687 1.00 54.22 94 ASN A N 1
ATOM 782 C CA . ASN A 1 94 ? 11.020 -20.114 1.449 1.00 54.22 94 ASN A CA 1
ATOM 783 C C . ASN A 1 94 ? 12.297 -20.696 0.848 1.00 54.22 94 ASN A C 1
ATOM 785 O O . ASN A 1 94 ? 13.352 -20.035 0.967 1.00 54.22 94 ASN A O 1
#

Secondary structure (DSSP, 8-state):
-HHHHHHHHHHHHHTTTPPP---TTS-HHHHHHHHHHHHHHHHHH-HHHHHHHHHHTT--HHHHHGGGTS-HHHHHHHHHHHHHHHHHHHHHH-